Protein AF-A0AA97G784-F1 (afdb_monomer_lite)

pLDDT: mean 89.57, std 12.28, range [40.53, 98.62]

Radius of gyration: 24.05 Å; chains: 1; bounding box: 53×38×53 Å

Sequence (86 aa):
MRIEPISFVKKNAANPDLKERIVVSSNGKVCVIESSENRQRRQEAIALLKLLSFGAKDESEGKTLSGDQVLNNIRAKYLNSACYLP

Structure (mmCIF, N/CA/C/O backbone):
data_AF-A0AA97G784-F1
#
_entry.id   AF-A0AA97G784-F1
#
loop_
_atom_site.group_PDB
_atom_site.id
_atom_site.type_symbol
_atom_site.label_atom_id
_atom_site.label_alt_id
_atom_site.label_comp_id
_atom_site.label_asym_id
_atom_site.label_entity_id
_atom_site.label_seq_id
_atom_site.pdbx_PDB_ins_code
_atom_site.Cartn_x
_atom_site.Cartn_y
_atom_site.Cartn_z
_atom_site.occupancy
_atom_site.B_iso_or_equiv
_atom_site.auth_seq_id
_atom_site.auth_comp_id
_atom_site.auth_asym_id
_atom_site.auth_atom_id
_atom_site.pdbx_PDB_model_num
ATOM 1 N N . MET A 1 1 ? 12.359 -6.624 -11.157 1.00 84.81 1 MET A N 1
ATOM 2 C CA . MET A 1 1 ? 12.719 -5.212 -11.440 1.00 84.81 1 MET A CA 1
ATOM 3 C C . MET A 1 1 ? 13.959 -5.275 -12.288 1.00 84.81 1 MET A C 1
ATOM 5 O O . MET A 1 1 ? 14.874 -5.984 -11.889 1.00 84.81 1 MET A O 1
ATOM 9 N N . ARG A 1 2 ? 14.005 -4.531 -13.394 1.00 90.44 2 ARG A N 1
ATOM 10 C CA . ARG A 1 2 ? 15.179 -4.489 -14.272 1.00 90.44 2 ARG A CA 1
ATOM 11 C C . ARG A 1 2 ? 15.732 -3.077 -14.405 1.00 90.44 2 ARG A C 1
ATOM 13 O O . ARG A 1 2 ? 14.982 -2.115 -14.258 1.00 90.44 2 ARG A O 1
ATOM 20 N N . ILE A 1 3 ? 17.032 -2.963 -14.648 1.00 91.38 3 ILE A N 1
ATOM 21 C CA . ILE A 1 3 ? 17.732 -1.691 -14.850 1.00 91.38 3 ILE A CA 1
ATOM 22 C C . ILE A 1 3 ? 18.109 -1.614 -16.325 1.00 91.38 3 ILE A C 1
ATOM 24 O O . ILE A 1 3 ? 18.758 -2.524 -16.826 1.00 91.38 3 ILE A O 1
ATOM 28 N N . GLU A 1 4 ? 17.711 -0.543 -17.002 1.00 91.06 4 GLU A N 1
ATOM 29 C CA . GLU A 1 4 ? 17.948 -0.353 -18.432 1.00 91.06 4 GLU A CA 1
ATOM 30 C C . GLU A 1 4 ? 18.457 1.068 -18.718 1.00 91.06 4 GLU A C 1
ATOM 32 O O . GLU A 1 4 ? 18.062 2.023 -18.038 1.00 91.06 4 GLU A O 1
ATOM 37 N N . PRO A 1 5 ? 19.310 1.266 -19.737 1.00 89.50 5 PRO A N 1
ATOM 38 C CA . PRO A 1 5 ? 19.725 2.601 -20.147 1.00 89.50 5 PRO A CA 1
ATOM 39 C C . PRO A 1 5 ? 18.562 3.375 -20.784 1.00 89.50 5 PRO A C 1
ATOM 41 O O . PRO A 1 5 ? 17.639 2.802 -21.365 1.00 89.50 5 PRO A O 1
ATOM 44 N N . ILE A 1 6 ? 18.634 4.710 -20.775 1.00 88.44 6 ILE A N 1
ATOM 45 C CA . ILE A 1 6 ? 17.604 5.561 -21.401 1.00 88.44 6 ILE A CA 1
ATOM 46 C C . ILE A 1 6 ? 17.417 5.274 -22.903 1.00 88.44 6 ILE A C 1
ATOM 48 O O . ILE A 1 6 ? 16.325 5.447 -23.444 1.00 88.44 6 ILE A O 1
ATOM 52 N N . SER A 1 7 ? 18.461 4.789 -23.584 1.00 89.31 7 SER A N 1
ATOM 53 C CA . SER A 1 7 ? 18.401 4.360 -24.986 1.00 89.31 7 SER A CA 1
ATOM 54 C C . SER A 1 7 ? 17.454 3.174 -25.206 1.00 89.31 7 SER A C 1
ATOM 56 O O . SER A 1 7 ? 16.748 3.153 -26.214 1.00 89.31 7 SER A O 1
ATOM 58 N N . PHE A 1 8 ? 17.376 2.233 -24.259 1.00 89.25 8 PHE A N 1
ATOM 59 C CA . PHE A 1 8 ? 16.459 1.093 -24.325 1.00 89.25 8 PHE A CA 1
ATOM 60 C C . PHE A 1 8 ? 15.005 1.561 -24.322 1.00 89.25 8 PHE A C 1
ATOM 62 O O . PHE A 1 8 ? 14.209 1.147 -25.162 1.00 89.25 8 PHE A O 1
ATOM 69 N N . VAL A 1 9 ? 14.667 2.475 -23.412 1.00 87.94 9 VAL A N 1
ATOM 70 C CA . VAL A 1 9 ? 13.312 3.027 -23.308 1.00 87.94 9 VAL A CA 1
ATOM 71 C C . VAL A 1 9 ? 12.935 3.764 -24.584 1.00 87.94 9 VAL A C 1
ATOM 73 O O . VAL A 1 9 ? 11.858 3.531 -25.118 1.00 87.94 9 VAL A O 1
ATOM 76 N N . LYS A 1 10 ? 13.837 4.598 -25.115 1.00 89.06 10 LYS A N 1
ATOM 77 C CA . LYS A 1 10 ? 13.602 5.330 -26.369 1.00 89.06 10 LYS A CA 1
ATOM 78 C C . LYS A 1 10 ? 13.316 4.389 -27.543 1.00 89.06 10 LYS A C 1
ATOM 80 O O . LYS A 1 10 ? 12.415 4.666 -28.324 1.00 89.06 10 LYS A O 1
ATOM 85 N N . LYS A 1 11 ? 14.046 3.272 -27.648 1.00 91.56 11 LYS A N 1
ATOM 86 C CA . LYS A 1 11 ? 13.867 2.282 -28.722 1.00 91.56 11 LYS A CA 1
ATOM 87 C C . LYS A 1 11 ? 12.553 1.499 -28.604 1.00 91.56 11 LYS A C 1
ATOM 89 O O . LYS A 1 11 ? 11.994 1.110 -29.621 1.00 91.56 11 LYS A O 1
ATOM 94 N N . ASN A 1 12 ? 12.060 1.287 -27.384 1.00 89.38 12 ASN A N 1
ATOM 95 C CA . ASN A 1 12 ? 10.893 0.443 -27.102 1.00 89.38 12 ASN A CA 1
ATOM 96 C C . ASN A 1 12 ? 9.660 1.239 -26.620 1.00 89.38 12 ASN A C 1
ATOM 98 O O . ASN A 1 12 ? 8.723 0.655 -26.084 1.00 89.38 12 ASN A O 1
ATOM 102 N N . ALA A 1 13 ? 9.642 2.565 -26.796 1.00 84.56 13 ALA A N 1
ATOM 103 C CA . ALA A 1 13 ? 8.639 3.456 -26.201 1.00 84.56 13 ALA A CA 1
ATOM 104 C C . ALA A 1 13 ? 7.202 3.221 -26.697 1.00 84.56 13 ALA A C 1
ATOM 106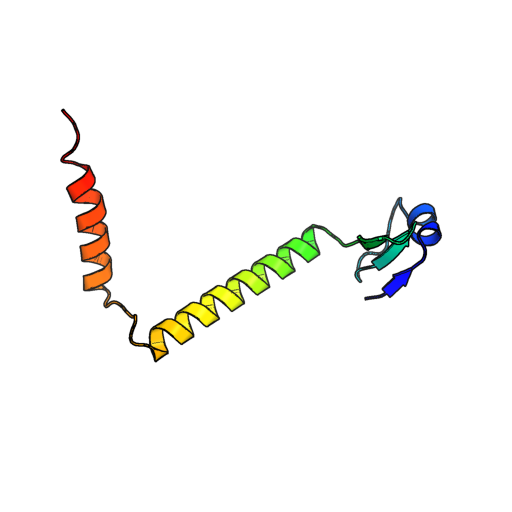 O O . ALA A 1 13 ? 6.258 3.517 -25.971 1.00 84.56 13 ALA A O 1
ATOM 107 N N . ALA A 1 14 ? 7.032 2.697 -27.915 1.00 85.50 14 ALA A N 1
ATOM 108 C CA . ALA A 1 14 ? 5.714 2.445 -28.497 1.00 85.50 14 ALA A CA 1
ATOM 109 C C . ALA A 1 14 ? 4.976 1.276 -27.823 1.00 85.50 14 ALA A C 1
ATOM 111 O O . ALA A 1 14 ? 3.751 1.288 -27.748 1.00 85.50 14 ALA A O 1
ATOM 112 N N . ASN A 1 15 ? 5.711 0.273 -27.333 1.00 83.19 15 ASN A N 1
ATOM 113 C CA . ASN A 1 15 ? 5.140 -0.853 -26.599 1.00 83.19 15 ASN A CA 1
ATOM 114 C C . ASN A 1 15 ? 6.161 -1.397 -25.585 1.00 83.19 15 ASN A C 1
ATOM 116 O O . ASN A 1 15 ? 6.798 -2.428 -25.825 1.00 83.19 15 ASN A O 1
ATOM 120 N N . PRO A 1 16 ? 6.389 -0.674 -24.479 1.00 81.06 16 PRO A N 1
ATOM 121 C CA . PRO A 1 16 ? 7.333 -1.109 -23.470 1.00 81.06 16 PRO A CA 1
ATOM 122 C C . PRO A 1 16 ? 6.758 -2.323 -22.732 1.00 81.06 16 PRO A C 1
ATOM 124 O O . PRO A 1 16 ? 5.653 -2.279 -22.195 1.00 81.06 16 PRO A O 1
ATOM 127 N N . 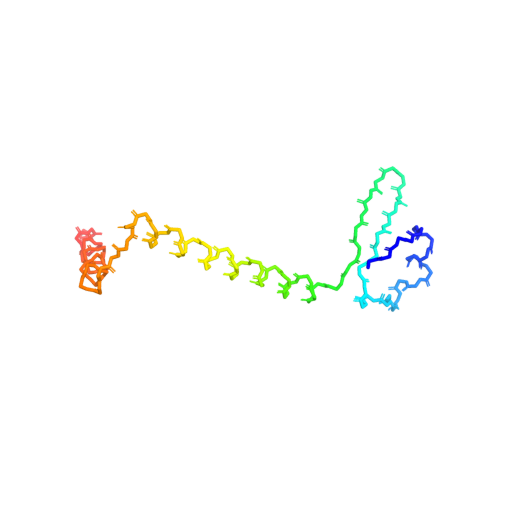ASP A 1 17 ? 7.527 -3.407 -22.653 1.00 86.06 17 ASP A N 1
ATOM 128 C CA . ASP A 1 17 ? 7.177 -4.544 -21.801 1.00 86.06 17 ASP A CA 1
ATOM 129 C C . ASP A 1 17 ? 7.306 -4.141 -20.322 1.00 86.06 17 ASP A C 1
ATOM 131 O O . ASP A 1 17 ? 8.405 -4.119 -19.770 1.00 86.06 17 ASP A O 1
ATOM 135 N N . LEU A 1 18 ? 6.188 -3.781 -19.688 1.00 87.25 18 LEU A N 1
ATOM 136 C CA . LEU A 1 18 ? 6.126 -3.284 -18.306 1.00 87.25 18 LEU A CA 1
ATOM 137 C C . LEU A 1 18 ? 5.607 -4.331 -17.308 1.00 87.25 18 LEU A C 1
ATOM 139 O O . LEU A 1 18 ? 5.084 -3.968 -16.248 1.00 87.25 18 LEU A O 1
ATOM 143 N N . LYS A 1 19 ? 5.757 -5.630 -17.617 1.00 85.94 19 LYS A N 1
ATOM 144 C CA . LYS A 1 19 ? 5.509 -6.716 -16.647 1.00 85.94 19 LYS A CA 1
ATOM 145 C C . LYS A 1 19 ? 6.348 -6.529 -15.386 1.00 85.94 19 LYS A C 1
ATOM 147 O O . LYS A 1 19 ? 5.864 -6.701 -14.270 1.00 85.94 19 LYS A O 1
ATOM 152 N N . GLU A 1 20 ? 7.589 -6.096 -15.575 1.00 86.50 20 GLU A N 1
ATOM 153 C CA . GLU A 1 20 ? 8.457 -5.638 -14.505 1.00 86.50 20 GLU A CA 1
ATOM 154 C C . GLU A 1 20 ? 8.753 -4.146 -14.629 1.00 86.50 20 GLU A C 1
ATOM 156 O O . GLU A 1 20 ? 8.866 -3.597 -15.723 1.00 86.50 20 GLU A O 1
ATOM 161 N N . ARG A 1 21 ? 8.931 -3.487 -13.479 1.00 92.62 21 ARG A N 1
ATOM 162 C CA . ARG A 1 21 ? 9.363 -2.086 -13.425 1.00 92.62 21 ARG A CA 1
ATOM 163 C C . ARG A 1 21 ? 10.761 -1.936 -14.023 1.00 92.62 21 ARG A C 1
ATOM 165 O O . ARG A 1 21 ? 11.651 -2.726 -13.684 1.00 92.62 21 ARG A O 1
ATOM 172 N N . ILE A 1 22 ? 10.942 -0.897 -14.833 1.00 93.69 22 ILE A N 1
ATOM 173 C CA . ILE A 1 22 ? 12.217 -0.537 -15.457 1.00 93.69 22 ILE A CA 1
ATOM 174 C C . ILE A 1 22 ? 12.808 0.650 -14.703 1.00 93.69 22 ILE A C 1
ATOM 176 O O . ILE A 1 22 ? 12.176 1.699 -14.609 1.00 93.69 22 ILE A O 1
ATOM 180 N N . VAL A 1 23 ? 14.017 0.501 -14.179 1.00 94.06 23 VAL A N 1
ATOM 181 C CA . VAL A 1 23 ? 14.801 1.587 -13.589 1.00 94.06 23 VAL A CA 1
ATOM 182 C C . VAL A 1 23 ? 15.725 2.144 -14.655 1.00 94.06 23 VAL A C 1
ATOM 184 O O . VAL A 1 23 ? 16.420 1.390 -15.328 1.00 94.06 23 VAL A O 1
ATOM 187 N N . VAL A 1 24 ? 15.746 3.461 -14.797 1.00 92.50 24 VAL A N 1
ATOM 188 C CA . VAL A 1 24 ? 16.518 4.155 -15.823 1.00 92.50 24 VAL A CA 1
ATOM 189 C C . VAL A 1 24 ? 17.389 5.203 -15.165 1.00 92.50 24 VAL A C 1
ATOM 191 O O . VAL A 1 24 ? 16.908 5.967 -14.332 1.00 92.50 24 VAL A O 1
ATOM 194 N N . SER A 1 25 ? 18.654 5.265 -15.571 1.00 88.69 25 SER A N 1
ATOM 195 C CA . SER A 1 25 ? 19.550 6.368 -15.231 1.00 88.69 25 SER A CA 1
ATOM 196 C C . SER A 1 25 ? 19.727 7.278 -16.444 1.00 88.69 25 SER A C 1
ATOM 198 O O . SER A 1 25 ? 20.063 6.813 -17.536 1.00 88.69 25 SER A O 1
ATOM 200 N N . SER A 1 26 ? 19.472 8.574 -16.272 1.00 82.50 26 SER A N 1
ATOM 201 C CA . SER A 1 26 ? 19.670 9.589 -17.307 1.00 82.50 26 SER A CA 1
ATOM 202 C C . SER A 1 26 ? 20.158 10.884 -16.673 1.00 82.50 26 SER A C 1
ATOM 204 O O . SER A 1 26 ? 19.488 11.437 -15.803 1.00 82.50 26 SER A O 1
ATOM 206 N N . ASN A 1 27 ? 21.306 11.394 -17.129 1.00 86.75 27 ASN A N 1
ATOM 207 C CA . ASN A 1 27 ? 21.895 12.656 -16.661 1.00 86.75 27 ASN A CA 1
ATOM 208 C C . ASN A 1 27 ? 21.981 12.747 -15.122 1.00 86.75 27 ASN A C 1
ATOM 210 O O . ASN A 1 27 ? 21.597 13.753 -14.528 1.00 86.75 27 ASN A O 1
ATOM 214 N N . GLY A 1 28 ? 22.406 11.658 -14.471 1.00 86.81 28 GLY A N 1
ATOM 215 C CA . GLY A 1 28 ? 22.536 11.579 -13.011 1.00 86.81 28 GLY A CA 1
ATOM 216 C C . GLY A 1 28 ? 21.221 11.418 -12.237 1.00 86.81 28 GLY A C 1
ATOM 217 O O . GLY A 1 28 ? 21.255 11.317 -11.015 1.00 86.81 28 GLY A O 1
ATOM 218 N N . LYS A 1 29 ? 20.064 11.362 -12.911 1.00 90.38 29 LYS A N 1
ATOM 219 C CA . LYS A 1 29 ? 18.762 11.096 -12.282 1.00 90.38 29 LYS A CA 1
ATOM 220 C C . LYS A 1 29 ? 18.347 9.650 -12.501 1.00 90.38 29 LYS A C 1
ATOM 222 O O . LYS A 1 29 ? 18.441 9.138 -13.616 1.00 90.38 29 LYS A O 1
ATOM 227 N N . VAL A 1 30 ? 17.841 9.025 -11.441 1.00 92.31 30 VAL A N 1
ATOM 228 C CA . VAL A 1 30 ? 17.273 7.675 -11.481 1.00 92.31 30 VAL A CA 1
ATOM 229 C C . VAL A 1 30 ? 15.753 7.779 -11.473 1.00 92.31 30 VAL A C 1
ATOM 231 O O . VAL A 1 30 ? 15.167 8.395 -10.584 1.00 92.31 30 VAL A O 1
ATOM 234 N N . CYS A 1 31 ? 15.113 7.186 -12.474 1.00 91.38 31 CYS A N 1
ATOM 235 C CA . CYS A 1 31 ? 13.663 7.165 -12.632 1.00 91.38 31 CYS A CA 1
ATOM 236 C C . CYS A 1 31 ? 13.161 5.726 -12.763 1.00 91.38 31 CYS A C 1
ATOM 238 O O . CYS A 1 31 ? 13.911 4.831 -13.148 1.00 91.38 31 CYS A O 1
ATOM 240 N N . VAL A 1 32 ? 11.878 5.507 -12.472 1.00 92.81 32 VAL A N 1
ATOM 241 C CA . VAL A 1 32 ? 11.214 4.210 -12.639 1.00 92.81 32 VAL A CA 1
ATOM 242 C C . VAL A 1 32 ? 10.061 4.366 -13.621 1.00 92.81 32 VAL A C 1
ATOM 244 O O . VAL A 1 32 ? 9.240 5.265 -13.467 1.00 92.81 32 VAL A O 1
ATOM 247 N N . ILE A 1 33 ? 9.999 3.482 -14.612 1.00 92.06 33 ILE A N 1
ATOM 248 C CA . ILE A 1 33 ? 8.886 3.365 -15.553 1.00 92.06 33 ILE A CA 1
ATOM 249 C C . ILE A 1 33 ? 8.111 2.097 -15.205 1.00 92.06 33 ILE A C 1
ATOM 251 O O . ILE A 1 33 ? 8.685 1.014 -15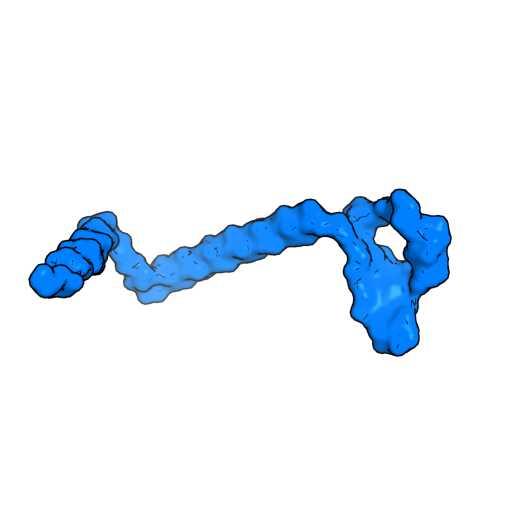.053 1.00 92.06 33 ILE A O 1
ATOM 255 N N . GLU A 1 34 ? 6.798 2.234 -15.058 1.00 92.88 34 GLU A N 1
ATOM 256 C CA . GLU A 1 34 ? 5.893 1.143 -14.712 1.00 92.88 34 GLU A CA 1
ATOM 257 C C . GLU A 1 34 ? 4.490 1.386 -15.273 1.00 92.88 34 GLU A C 1
ATOM 259 O O . GLU A 1 34 ? 4.139 2.514 -15.615 1.00 92.88 34 GLU A O 1
ATOM 264 N N . SER A 1 35 ? 3.677 0.329 -15.346 1.00 93.62 35 SER A N 1
ATOM 265 C CA . SER A 1 35 ? 2.249 0.470 -15.642 1.00 93.62 35 SER A CA 1
ATOM 266 C C . SER A 1 35 ? 1.551 1.238 -14.515 1.00 93.62 35 SER A C 1
ATOM 268 O O . SER A 1 35 ? 1.700 0.898 -13.336 1.00 93.62 35 SER A O 1
ATOM 270 N N . SER A 1 36 ? 0.762 2.254 -14.877 1.00 93.69 36 SER A N 1
ATOM 271 C CA . SER A 1 36 ? -0.046 3.030 -13.929 1.00 93.69 36 SER A CA 1
ATOM 272 C C . SER A 1 36 ? -1.031 2.146 -13.167 1.00 93.69 36 SER A C 1
ATOM 274 O O . SER A 1 36 ? -1.179 2.300 -11.957 1.00 93.69 36 SER A O 1
ATOM 276 N N . GLU A 1 37 ? -1.635 1.178 -13.852 1.00 94.44 37 GLU A N 1
ATOM 277 C CA . GLU A 1 37 ? -2.587 0.223 -13.292 1.00 94.44 37 GLU A CA 1
ATOM 278 C C . GLU A 1 37 ? -1.916 -0.676 -12.241 1.00 94.44 37 GLU A C 1
ATOM 280 O O . GLU A 1 37 ? -2.391 -0.805 -11.112 1.00 94.44 37 GLU A O 1
ATOM 285 N N . ASN A 1 38 ? -0.743 -1.234 -12.563 1.00 93.06 38 ASN A N 1
ATOM 286 C CA . ASN A 1 38 ? 0.023 -2.042 -11.610 1.00 93.06 38 ASN A CA 1
ATOM 287 C C . ASN A 1 38 ? 0.519 -1.205 -10.423 1.00 93.06 38 ASN A C 1
ATOM 289 O O . ASN A 1 38 ? 0.560 -1.699 -9.293 1.00 93.06 38 ASN A O 1
ATOM 293 N N . ARG A 1 39 ? 0.874 0.067 -10.652 1.00 95.38 39 ARG A N 1
ATOM 294 C CA . ARG A 1 39 ? 1.222 1.002 -9.577 1.00 95.38 39 ARG A CA 1
ATOM 295 C C . ARG A 1 39 ? 0.032 1.234 -8.652 1.00 95.38 39 ARG A C 1
ATOM 297 O O . ARG A 1 39 ? 0.207 1.153 -7.439 1.00 95.38 39 ARG A O 1
ATOM 304 N N . GLN A 1 40 ? -1.147 1.500 -9.208 1.00 96.94 40 GLN A N 1
ATOM 305 C CA . GLN A 1 40 ? -2.368 1.752 -8.450 1.00 96.94 40 GLN A CA 1
ATOM 306 C C . GLN A 1 40 ? -2.741 0.551 -7.580 1.00 96.94 40 GLN A C 1
ATOM 308 O O . GLN A 1 40 ? -2.824 0.707 -6.364 1.00 96.94 40 GLN A O 1
ATOM 313 N N . ARG A 1 41 ? -2.815 -0.655 -8.160 1.00 96.38 41 ARG A N 1
ATOM 314 C CA . ARG A 1 41 ? -3.085 -1.895 -7.409 1.00 96.38 41 ARG A CA 1
ATOM 315 C C . ARG A 1 41 ? -2.132 -2.079 -6.226 1.00 96.38 41 ARG A C 1
ATOM 317 O O . ARG A 1 41 ? -2.540 -2.438 -5.126 1.00 96.38 41 ARG A O 1
ATOM 324 N N . ARG A 1 42 ? -0.839 -1.803 -6.433 1.00 95.94 42 ARG A N 1
ATOM 325 C CA . ARG A 1 42 ? 0.181 -1.893 -5.377 1.00 95.94 42 ARG A CA 1
ATOM 326 C C . ARG A 1 42 ? -0.053 -0.865 -4.267 1.00 95.94 42 ARG A C 1
ATOM 328 O O . ARG A 1 42 ? 0.117 -1.191 -3.097 1.00 95.94 42 ARG A O 1
ATOM 335 N N . GLN A 1 43 ? -0.407 0.370 -4.624 1.00 97.94 43 GLN A N 1
ATOM 336 C CA . GLN A 1 43 ? -0.685 1.430 -3.651 1.00 97.94 43 GLN A CA 1
ATOM 337 C C . GLN A 1 43 ? -1.955 1.143 -2.845 1.00 97.94 43 GLN A C 1
ATOM 339 O O . GLN A 1 43 ? -1.948 1.333 -1.633 1.00 97.94 43 GLN A O 1
ATOM 344 N N . GLU A 1 44 ? -2.999 0.620 -3.483 1.00 98.38 44 GLU A N 1
ATOM 345 C CA . GLU A 1 44 ? -4.229 0.179 -2.815 1.00 98.38 44 GLU A CA 1
ATOM 346 C C . GLU A 1 44 ? -3.945 -0.959 -1.829 1.00 98.38 44 GLU A C 1
ATOM 348 O O . GLU A 1 44 ? -4.337 -0.879 -0.666 1.00 98.38 44 GLU A O 1
ATOM 353 N N . ALA A 1 45 ? -3.167 -1.967 -2.237 1.00 98.38 45 ALA A N 1
ATOM 354 C CA . ALA A 1 45 ? -2.753 -3.048 -1.345 1.00 98.38 45 ALA A CA 1
ATOM 355 C C . ALA A 1 45 ? -1.967 -2.529 -0.126 1.00 98.38 45 ALA A C 1
ATOM 357 O O . ALA A 1 45 ? -2.224 -2.937 1.005 1.00 98.38 45 ALA A O 1
ATOM 358 N N . ILE A 1 46 ? -1.043 -1.583 -0.329 1.00 98.62 46 ILE A N 1
ATOM 359 C CA . ILE A 1 46 ? -0.300 -0.946 0.769 1.00 98.62 46 ILE A CA 1
ATOM 360 C C . ILE A 1 46 ? -1.242 -0.160 1.690 1.00 98.62 46 ILE A C 1
ATOM 362 O O . ILE A 1 46 ? -1.068 -0.196 2.908 1.00 98.62 46 ILE A O 1
ATOM 366 N N . ALA A 1 47 ? -2.229 0.552 1.143 1.00 98.62 47 ALA A N 1
ATOM 367 C CA . ALA A 1 47 ? -3.203 1.292 1.939 1.00 98.62 47 ALA A CA 1
ATOM 368 C C . ALA A 1 47 ? -4.034 0.352 2.825 1.00 98.62 47 ALA A C 1
ATOM 370 O O . ALA A 1 47 ? -4.187 0.621 4.015 1.00 98.62 47 ALA A O 1
ATOM 371 N N . LEU A 1 48 ? -4.484 -0.783 2.285 1.00 98.56 48 LEU A N 1
ATOM 372 C CA . LEU A 1 48 ? -5.203 -1.805 3.049 1.00 98.56 48 LEU A CA 1
ATOM 373 C C . LEU A 1 48 ? -4.342 -2.391 4.174 1.00 98.56 48 LEU A C 1
ATOM 375 O O . LEU A 1 48 ? -4.794 -2.472 5.313 1.00 98.56 48 LEU A O 1
ATOM 379 N N . LEU A 1 49 ? -3.079 -2.726 3.895 1.00 98.62 49 LEU A N 1
ATOM 380 C CA . LEU A 1 49 ? -2.150 -3.223 4.918 1.00 98.62 49 LEU A CA 1
ATOM 381 C C . LEU A 1 49 ? -1.908 -2.200 6.037 1.00 98.62 49 LEU A C 1
ATOM 383 O O . LEU A 1 49 ? -1.813 -2.573 7.206 1.00 98.62 49 LEU A O 1
ATOM 387 N N . LYS A 1 50 ? -1.840 -0.907 5.700 1.00 98.56 50 LYS A N 1
ATOM 388 C CA . LYS A 1 50 ? -1.733 0.174 6.690 1.00 98.56 50 LYS A CA 1
ATOM 389 C C . LYS A 1 50 ? -2.990 0.282 7.548 1.00 98.56 50 LYS A C 1
ATOM 391 O O . LYS A 1 50 ? -2.861 0.365 8.763 1.00 98.56 50 LYS A O 1
ATOM 396 N N . LEU A 1 51 ? -4.177 0.240 6.938 1.00 98.31 51 LEU A N 1
ATOM 397 C CA . LEU A 1 51 ? -5.449 0.260 7.668 1.00 98.31 51 LEU A CA 1
ATOM 398 C C . LEU A 1 51 ? -5.549 -0.909 8.654 1.00 98.31 51 LEU A C 1
ATOM 400 O O . LEU A 1 51 ? -5.884 -0.695 9.815 1.00 98.31 51 LEU A O 1
ATOM 404 N N . LEU A 1 52 ? -5.184 -2.119 8.223 1.00 98.06 52 LEU A N 1
ATOM 405 C CA . LEU A 1 52 ? -5.143 -3.299 9.092 1.00 98.06 52 LEU A CA 1
ATOM 406 C C . LEU A 1 52 ? -4.148 -3.128 10.244 1.00 98.06 52 LEU A C 1
ATOM 408 O O . LEU A 1 52 ? -4.456 -3.461 11.384 1.00 98.06 52 LEU A O 1
ATOM 412 N N . SER A 1 53 ? -2.973 -2.567 9.956 1.00 98.19 53 SER A N 1
ATOM 413 C CA . SER A 1 53 ? -1.943 -2.312 10.967 1.00 98.19 53 SER A CA 1
ATOM 414 C C . SER A 1 53 ? -2.395 -1.277 12.001 1.00 98.19 53 SER A C 1
ATOM 416 O O . SER A 1 53 ? -2.087 -1.422 13.181 1.00 98.19 53 SER A O 1
ATOM 418 N N . PHE A 1 54 ? -3.139 -0.246 11.584 1.00 97.88 54 PHE A N 1
ATOM 419 C CA . PHE A 1 54 ? -3.747 0.715 12.505 1.00 97.88 54 PHE A CA 1
ATOM 420 C C . PHE A 1 54 ? -4.812 0.057 13.379 1.00 97.88 54 PHE A C 1
ATOM 422 O O . PHE A 1 54 ? -4.754 0.220 14.590 1.00 97.88 54 PHE A O 1
ATOM 429 N N . GLY A 1 55 ? -5.699 -0.757 12.798 1.00 97.12 55 GLY A N 1
ATOM 430 C CA . GLY A 1 55 ? -6.707 -1.493 13.566 1.00 97.12 55 GLY A CA 1
ATOM 431 C C . GLY A 1 55 ? -6.094 -2.425 14.615 1.00 97.12 55 GLY A C 1
ATOM 432 O O . GLY A 1 55 ? -6.479 -2.369 15.778 1.00 97.12 55 GLY A O 1
ATOM 433 N N . ALA A 1 56 ? -5.088 -3.219 14.235 1.00 97.69 56 ALA A N 1
ATOM 434 C CA . ALA A 1 56 ? -4.390 -4.111 15.165 1.00 97.69 56 ALA A CA 1
ATOM 435 C C . ALA A 1 56 ? -3.687 -3.341 16.297 1.00 97.69 56 ALA A C 1
ATOM 437 O O . ALA A 1 56 ? -3.690 -3.767 17.453 1.00 97.69 56 ALA A O 1
ATOM 438 N N . LYS A 1 57 ? -3.098 -2.181 15.977 1.00 98.12 57 LYS A N 1
ATOM 439 C CA . LYS A 1 57 ? -2.493 -1.304 16.979 1.00 98.12 57 LYS A CA 1
ATOM 440 C C . LYS A 1 57 ? -3.546 -0.736 17.933 1.00 98.12 57 LYS A C 1
ATOM 442 O O . LYS A 1 57 ? -3.352 -0.825 19.143 1.00 98.12 57 LYS A O 1
ATOM 447 N N . ASP A 1 58 ? -4.641 -0.192 17.409 1.00 98.06 58 ASP A N 1
ATOM 448 C CA . ASP A 1 58 ? -5.721 0.386 18.213 1.00 98.06 58 ASP A CA 1
ATOM 449 C C . ASP A 1 58 ? -6.345 -0.660 19.145 1.00 98.06 58 ASP A C 1
ATOM 451 O O . ASP A 1 58 ? -6.601 -0.364 20.309 1.00 98.06 58 ASP A O 1
ATOM 455 N N . GLU A 1 59 ? -6.503 -1.903 18.684 1.00 97.06 59 GLU A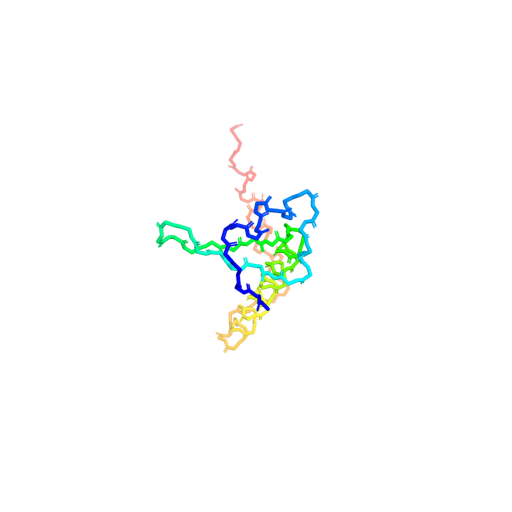 N 1
ATOM 456 C CA . GLU A 1 59 ? -6.937 -3.022 19.524 1.00 97.06 59 GLU A CA 1
ATOM 457 C C . GLU A 1 59 ? -5.953 -3.291 20.671 1.00 97.06 59 GLU A C 1
ATOM 459 O O . GLU A 1 59 ? -6.360 -3.326 21.833 1.00 97.06 59 GLU A O 1
ATOM 464 N N . SER A 1 60 ? -4.652 -3.400 20.371 1.00 97.75 60 SER A N 1
ATOM 465 C CA . SER A 1 60 ? -3.616 -3.657 21.385 1.00 97.75 60 SER A CA 1
ATOM 466 C C . SER A 1 60 ? -3.480 -2.541 22.429 1.00 97.75 60 SER A C 1
ATOM 468 O O . SER A 1 60 ? -3.117 -2.803 23.574 1.00 97.75 60 SER A O 1
ATOM 470 N N . GLU A 1 61 ? -3.789 -1.299 22.049 1.00 98.06 61 GLU A N 1
ATOM 471 C CA . GLU A 1 61 ? -3.738 -0.121 22.921 1.00 98.06 61 GLU A CA 1
ATOM 472 C C . GLU A 1 61 ? -5.084 0.162 23.616 1.00 98.06 61 GLU A C 1
ATOM 474 O O . GLU A 1 61 ? -5.207 1.160 24.326 1.00 98.06 61 GLU A O 1
ATOM 479 N N . GLY A 1 62 ? -6.106 -0.682 23.417 1.00 96.62 62 GLY A N 1
ATOM 480 C CA . GLY A 1 62 ? -7.439 -0.491 23.996 1.00 96.62 62 GLY A CA 1
ATOM 481 C C . GLY A 1 62 ? -8.202 0.712 23.426 1.00 96.62 62 GLY A C 1
ATOM 482 O O . GLY A 1 62 ? -9.148 1.194 24.045 1.00 96.62 62 GLY A O 1
ATOM 483 N N . LYS A 1 63 ? -7.815 1.209 22.247 1.00 96.94 63 LYS A N 1
ATOM 484 C CA . LYS A 1 63 ? -8.431 2.344 21.538 1.00 96.94 63 LYS A CA 1
ATOM 485 C C . LYS A 1 63 ? -9.611 1.908 20.670 1.00 96.94 63 LYS A C 1
ATOM 487 O O . LYS A 1 63 ? -9.768 2.345 19.533 1.00 96.94 63 LYS A O 1
ATOM 492 N N . THR A 1 64 ? -10.448 1.032 21.205 1.00 96.38 64 THR A N 1
ATOM 493 C CA . THR A 1 64 ? -11.643 0.536 20.523 1.00 96.38 64 THR A CA 1
ATOM 494 C C . THR A 1 64 ? -12.892 1.219 21.069 1.00 96.38 64 THR A C 1
ATOM 496 O O . THR A 1 64 ? -12.913 1.744 22.181 1.00 96.38 64 THR A O 1
ATOM 499 N N . LEU A 1 65 ? -13.944 1.249 20.254 1.00 96.56 65 LEU A N 1
ATOM 500 C CA . LEU A 1 65 ? -15.260 1.741 20.645 1.00 96.56 65 LEU A CA 1
ATOM 501 C C . LEU A 1 65 ? -16.268 0.607 20.492 1.00 96.56 65 LEU A C 1
ATOM 503 O O . LEU A 1 65 ? -16.228 -0.135 19.509 1.00 96.56 65 LEU A O 1
ATOM 507 N N . SER A 1 66 ? -17.204 0.503 21.431 1.00 96.62 66 SER A N 1
ATOM 508 C CA . S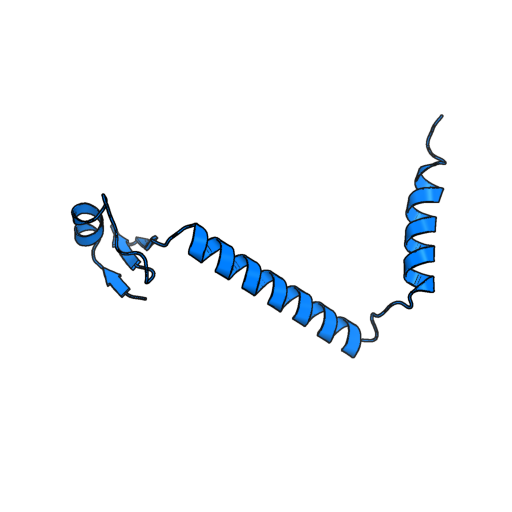ER A 1 66 ? -18.376 -0.348 21.255 1.00 96.62 66 SER A CA 1
ATOM 509 C C . SER A 1 66 ? -19.287 0.203 20.153 1.00 96.62 66 SER A C 1
ATOM 511 O O . SER A 1 66 ? -19.243 1.390 19.811 1.00 96.62 66 SER A O 1
ATOM 513 N N . GLY A 1 67 ? -20.166 -0.648 19.616 1.00 96.88 67 GLY A N 1
ATOM 514 C CA . GLY A 1 67 ? -21.141 -0.229 18.604 1.00 96.88 67 GLY A CA 1
ATOM 515 C C . GLY A 1 67 ? -22.017 0.941 19.070 1.00 96.88 67 GLY A C 1
ATOM 516 O O . GLY A 1 67 ? -22.218 1.898 18.321 1.00 96.88 67 GLY A O 1
ATOM 517 N N . ASP A 1 68 ? -22.458 0.922 20.330 1.00 97.62 68 ASP A N 1
ATOM 518 C C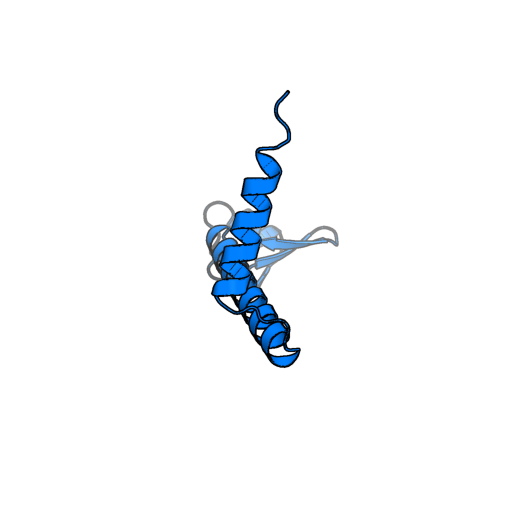A . ASP A 1 68 ? -23.269 1.997 20.911 1.00 97.62 68 ASP A CA 1
ATOM 519 C C . ASP A 1 68 ? -22.498 3.315 21.007 1.00 97.62 68 ASP A C 1
ATOM 521 O O . ASP A 1 68 ? -23.039 4.375 20.684 1.00 97.62 68 ASP A O 1
ATOM 525 N N . GLN A 1 69 ? -21.219 3.264 21.397 1.00 96.88 69 GLN A N 1
ATOM 526 C CA . GLN A 1 69 ? -20.362 4.451 21.439 1.00 96.88 69 GLN A CA 1
ATOM 527 C C . GLN A 1 69 ? -20.205 5.066 20.043 1.00 96.88 69 GLN A C 1
ATOM 529 O O . GLN A 1 69 ? -20.332 6.281 19.893 1.00 96.88 69 GLN A O 1
ATOM 534 N N . VAL A 1 70 ? -20.001 4.245 19.007 1.00 96.31 70 VAL A N 1
ATOM 535 C CA . VAL A 1 70 ? -19.903 4.720 17.616 1.00 96.31 70 VAL A CA 1
ATOM 536 C C . VAL A 1 70 ? -21.204 5.391 17.170 1.00 96.31 70 VAL A C 1
ATOM 538 O O . VAL A 1 70 ? -21.173 6.521 16.676 1.00 96.31 70 VAL A O 1
ATOM 541 N N . LEU A 1 71 ? -22.353 4.740 17.371 1.00 96.25 71 LEU A N 1
ATOM 542 C CA . LEU A 1 71 ? -23.656 5.282 16.972 1.00 96.25 71 LEU A CA 1
ATOM 543 C C . LEU A 1 71 ? -23.983 6.589 17.701 1.00 96.25 71 LEU A C 1
ATOM 545 O O . LEU A 1 71 ? -24.460 7.540 17.077 1.00 96.25 71 LEU A O 1
ATOM 549 N N . ASN A 1 72 ? -23.694 6.666 19.000 1.00 96.31 72 ASN A N 1
ATOM 550 C CA . ASN A 1 72 ? -23.914 7.875 19.787 1.00 96.31 72 ASN A CA 1
ATOM 551 C C . ASN A 1 72 ? -23.003 9.023 19.334 1.00 96.31 72 ASN A C 1
ATOM 553 O O . ASN A 1 72 ? -23.485 10.146 19.189 1.00 96.31 72 ASN A O 1
ATOM 557 N N . ASN A 1 73 ? -21.736 8.748 19.015 1.00 94.44 73 ASN A N 1
ATOM 558 C CA . ASN A 1 73 ? -20.808 9.754 18.490 1.00 94.44 73 ASN A CA 1
ATOM 559 C C . ASN A 1 73 ? -21.265 10.307 17.132 1.00 94.44 73 ASN A C 1
ATOM 561 O O . ASN A 1 73 ? -21.221 11.518 16.907 1.00 94.44 73 ASN A O 1
ATOM 565 N N . ILE A 1 74 ? -21.745 9.438 16.234 1.00 94.88 74 ILE A N 1
ATOM 566 C CA . ILE A 1 74 ? -22.305 9.848 14.939 1.00 94.88 74 ILE A CA 1
ATOM 567 C C . ILE A 1 74 ? -23.540 10.728 15.160 1.00 94.88 74 ILE A C 1
ATOM 569 O O . ILE A 1 74 ? -23.601 11.837 14.630 1.00 94.88 74 ILE A O 1
ATOM 573 N N . ARG A 1 75 ? -24.499 10.284 15.984 1.00 94.06 75 ARG A N 1
ATOM 574 C CA . ARG A 1 75 ? -25.703 11.067 16.312 1.00 94.06 75 ARG A CA 1
ATOM 575 C C . ARG A 1 75 ? -25.345 12.434 16.881 1.00 94.06 75 ARG A C 1
ATOM 577 O O . ARG A 1 75 ? -25.847 13.432 16.380 1.00 94.06 75 ARG A O 1
ATOM 584 N N . ALA A 1 76 ? -24.447 12.494 17.863 1.00 92.81 76 ALA A N 1
ATOM 585 C CA . ALA A 1 76 ? -24.009 13.747 18.472 1.00 92.81 76 ALA A CA 1
ATOM 586 C C . ALA A 1 76 ? -23.396 14.703 17.438 1.00 92.81 76 ALA A C 1
ATOM 588 O O . ALA A 1 76 ? -23.720 15.889 17.426 1.00 92.81 76 ALA A O 1
ATOM 589 N N . LYS A 1 77 ? -22.566 14.191 16.520 1.00 90.56 77 LYS A N 1
ATOM 590 C CA . LYS A 1 77 ? -21.957 14.996 15.454 1.00 90.56 77 LYS A CA 1
ATOM 591 C C . LYS A 1 77 ? -23.009 15.634 14.541 1.00 90.56 77 LYS A C 1
ATOM 593 O O . LYS A 1 77 ? -22.924 16.826 14.259 1.00 90.56 77 LYS A O 1
ATOM 598 N N . TYR A 1 78 ? -23.997 14.865 14.087 1.00 87.31 78 TYR A N 1
ATOM 599 C CA . TYR A 1 78 ? -24.985 15.352 13.117 1.00 87.31 78 TYR A CA 1
ATOM 600 C C . TYR A 1 78 ? -26.178 16.084 13.752 1.00 87.31 78 TYR A C 1
ATOM 602 O O . TYR A 1 78 ? -26.731 16.973 13.114 1.00 87.31 78 TYR A O 1
ATOM 610 N N . LEU A 1 79 ? -26.534 15.800 15.010 1.00 75.88 79 LEU A N 1
ATOM 611 C CA . LEU A 1 79 ? -27.576 16.535 15.742 1.00 75.88 79 LEU A CA 1
ATOM 612 C C . LEU A 1 79 ? -27.085 17.916 16.199 1.00 75.88 79 LEU A C 1
ATOM 614 O O . LEU A 1 79 ? -27.807 18.895 16.047 1.00 75.88 79 LEU A O 1
ATOM 618 N N . ASN A 1 80 ? -25.833 18.035 16.653 1.00 61.62 80 ASN A N 1
ATOM 619 C CA . ASN A 1 80 ? -25.255 19.338 17.013 1.00 61.62 80 ASN A CA 1
ATOM 620 C C . ASN A 1 80 ? -24.969 20.230 15.791 1.00 61.62 80 ASN A C 1
ATOM 622 O O . ASN A 1 80 ? -24.825 21.441 15.933 1.00 61.62 80 ASN A O 1
ATOM 626 N N . SER A 1 81 ? -24.923 19.651 14.586 1.00 58.69 81 SER A N 1
ATOM 627 C CA . SER A 1 81 ? -24.809 20.401 13.326 1.00 58.69 81 SER A CA 1
ATOM 628 C C . SER A 1 81 ? -26.138 21.039 12.887 1.00 58.69 81 SER A C 1
ATOM 630 O O . SER A 1 81 ? -26.127 21.935 12.050 1.00 58.69 81 SER A O 1
ATOM 632 N N . ALA A 1 82 ? -27.278 20.606 13.445 1.00 55.28 82 ALA A N 1
ATOM 633 C CA . ALA A 1 82 ? -28.604 21.152 13.139 1.00 55.28 82 ALA A CA 1
ATOM 634 C C . ALA A 1 82 ? -28.976 22.383 13.995 1.00 55.28 82 ALA A C 1
ATOM 636 O O . ALA A 1 82 ? -29.939 23.072 13.679 1.00 55.28 82 ALA A O 1
ATOM 637 N N . CYS A 1 83 ? -28.201 22.693 15.042 1.00 50.59 83 CYS A N 1
ATOM 638 C CA . CYS A 1 83 ? -28.412 23.861 15.911 1.00 50.59 83 CYS A CA 1
ATOM 639 C C . CYS A 1 83 ? -27.690 25.143 15.434 1.00 50.59 83 CYS A C 1
ATOM 641 O O . CYS A 1 83 ? -27.647 26.123 16.170 1.00 50.59 83 CYS A O 1
ATOM 643 N N . TYR A 1 84 ? -27.132 25.150 14.217 1.00 47.81 84 TYR A N 1
ATOM 644 C CA . TYR A 1 84 ? -26.524 26.322 13.565 1.00 47.81 84 TYR A CA 1
ATOM 645 C C . TYR A 1 84 ? -27.215 26.632 12.225 1.00 47.81 84 TYR A C 1
ATOM 647 O O . TYR A 1 84 ? -26.580 26.680 11.173 1.00 47.81 84 TYR A O 1
ATOM 655 N N . LEU A 1 85 ? -28.530 26.847 12.255 1.00 40.53 85 LEU A N 1
ATOM 656 C CA . LEU A 1 85 ? -29.242 27.574 11.202 1.00 40.53 85 LEU A CA 1
ATOM 657 C C . LEU A 1 85 ? -29.989 28.743 11.871 1.00 40.53 85 LEU A C 1
ATOM 659 O O . LEU A 1 85 ? -30.687 28.484 12.853 1.00 40.53 85 LEU A O 1
ATOM 663 N N . PRO A 1 86 ? -29.771 29.997 11.422 1.00 50.47 86 PRO A N 1
ATOM 664 C CA . PRO A 1 86 ? -30.452 31.175 11.958 1.00 50.47 86 PRO A CA 1
ATOM 665 C C . PRO A 1 86 ? -31.957 31.168 11.672 1.00 50.47 86 PRO A C 1
ATOM 667 O O . PRO A 1 86 ? -32.367 30.574 10.647 1.00 50.47 86 PRO A O 1
#

Foldseek 3Di:
DEEDEPVVCVVCVVPDPQPDWYWYDDPNDIDIDHDPVVVVVVVVVVVVVVVVVVVVVCVVVVVDDDPVRVVVVVCVVVVVVVVPDD

Secondary structure (DSSP, 8-state):
-EEEEHHHHHHTTTS---SSPEEEEETTEEEEE--HHHHHHHHHHHHHHHHHHHHHHHHHTT----HHHHHHHHHHHHHHTTT---